Protein AF-A0A4R6JSV3-F1 (afdb_monomer_lite)

Foldseek 3Di:
DDPVVLVVQLVVLCPDPQPQSNVLSNQLSVLVVVLVVDDPVVNVVSPVVNVVSVVSNQVSCVVVVHHDCPDDPPPPPD

Organism: NCBI:txid52695

Radius of gyration: 13.8 Å; chains: 1; bounding box: 23×43×35 Å

Secondary structure (DSSP, 8-state):
--HHHHHHHHHHHHT-SSHHHHHHHHHHHHHHHHHHHS-HHHHGGGHHHHHHHHHHHHHHHHTTT-----SPP-----

pLDDT: mean 88.32, std 14.93, range [43.94, 98.31]

Sequence (78 aa):
MTEAEYRRARQVFAGSRHEDIRDHGTKVMDIVWRMSQSGDDAKLLYAQPLTTHVLGLESACADQGVFLPLREPEKEAG

Structure (mmCIF, N/CA/C/O backbone):
data_AF-A0A4R6JSV3-F1
#
_entry.id   AF-A0A4R6JSV3-F1
#
loop_
_atom_site.group_PDB
_atom_site.id
_atom_site.type_symbol
_atom_site.label_atom_id
_atom_site.label_alt_id
_atom_site.label_comp_id
_atom_site.label_asym_id
_atom_site.label_entity_id
_atom_site.label_seq_id
_atom_site.pdbx_PDB_ins_code
_atom_site.Cartn_x
_atom_site.Cartn_y
_atom_site.Cartn_z
_atom_site.occupancy
_atom_site.B_iso_or_equiv
_atom_site.auth_seq_id
_atom_site.auth_comp_id
_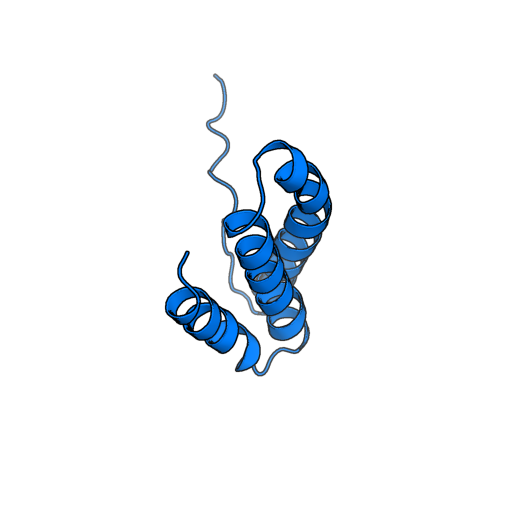atom_site.auth_asym_id
_atom_site.auth_atom_id
_atom_site.pdbx_PDB_model_num
ATOM 1 N N . MET A 1 1 ? 13.220 -5.622 -4.409 1.00 87.38 1 MET A N 1
ATOM 2 C CA . MET A 1 1 ? 12.525 -6.485 -3.435 1.00 87.38 1 MET A CA 1
ATOM 3 C C . MET A 1 1 ? 12.624 -7.912 -3.931 1.00 87.38 1 MET A C 1
ATOM 5 O O . MET A 1 1 ? 12.397 -8.140 -5.111 1.00 87.38 1 MET A O 1
ATOM 9 N N . THR A 1 2 ? 13.007 -8.844 -3.070 1.00 94.94 2 THR A N 1
ATOM 10 C CA . THR A 1 2 ? 12.972 -10.290 -3.327 1.00 94.94 2 THR A CA 1
ATOM 11 C C . THR A 1 2 ? 11.597 -10.862 -2.977 1.00 94.94 2 THR A C 1
ATOM 13 O O . THR A 1 2 ? 10.822 -10.240 -2.249 1.00 94.94 2 THR A O 1
ATOM 16 N N . GLU A 1 3 ? 11.284 -12.071 -3.449 1.00 96.56 3 GLU A N 1
ATOM 17 C CA . GLU A 1 3 ? 10.008 -12.722 -3.123 1.00 96.56 3 GLU A CA 1
ATOM 18 C C . GLU A 1 3 ? 9.860 -12.986 -1.615 1.00 96.56 3 GLU A C 1
ATOM 20 O O . GLU A 1 3 ? 8.777 -12.825 -1.051 1.00 96.56 3 GLU A O 1
ATOM 25 N N . ALA A 1 4 ? 10.952 -13.357 -0.940 1.00 97.31 4 ALA A N 1
ATOM 26 C CA . ALA A 1 4 ? 10.950 -13.594 0.500 1.00 97.31 4 ALA A CA 1
ATOM 27 C C . ALA A 1 4 ? 10.625 -12.313 1.287 1.00 97.31 4 ALA A C 1
ATOM 29 O O . ALA A 1 4 ? 9.801 -12.343 2.203 1.00 97.31 4 ALA A O 1
ATOM 30 N N . GLU A 1 5 ? 11.220 -11.179 0.902 1.00 96.00 5 GLU A N 1
ATOM 31 C CA . GLU A 1 5 ? 10.917 -9.868 1.490 1.00 96.00 5 GLU A CA 1
ATOM 32 C C . GLU A 1 5 ? 9.460 -9.469 1.250 1.00 96.00 5 GLU A C 1
ATOM 34 O O . GLU A 1 5 ? 8.771 -9.078 2.192 1.00 96.00 5 GLU A O 1
ATOM 39 N N . TYR A 1 6 ? 8.971 -9.643 0.019 1.00 96.94 6 TYR A N 1
ATOM 40 C CA . TYR A 1 6 ? 7.573 -9.409 -0.339 1.00 96.94 6 TYR A CA 1
ATOM 41 C C . TYR A 1 6 ? 6.621 -10.219 0.544 1.00 96.94 6 TYR A C 1
ATOM 43 O O . TYR A 1 6 ? 5.737 -9.648 1.183 1.00 96.94 6 TYR A O 1
ATOM 51 N N . ARG A 1 7 ? 6.811 -11.542 0.623 1.00 97.81 7 ARG A N 1
ATOM 52 C CA . ARG A 1 7 ? 5.948 -12.432 1.412 1.00 97.81 7 ARG A CA 1
ATOM 53 C C . ARG A 1 7 ? 5.967 -12.055 2.887 1.00 97.81 7 ARG A C 1
ATOM 55 O O . ARG A 1 7 ? 4.908 -12.002 3.509 1.00 97.81 7 ARG A O 1
ATOM 62 N N . ARG A 1 8 ? 7.147 -11.748 3.437 1.00 96.69 8 ARG A N 1
ATOM 63 C CA . ARG A 1 8 ? 7.295 -11.322 4.833 1.00 96.69 8 ARG A CA 1
ATOM 64 C C . ARG A 1 8 ? 6.543 -10.020 5.106 1.00 96.69 8 ARG A C 1
ATOM 66 O O . ARG A 1 8 ? 5.785 -9.960 6.067 1.00 96.69 8 ARG A O 1
ATOM 73 N N . ALA A 1 9 ? 6.727 -9.003 4.269 1.00 95.19 9 ALA A N 1
ATOM 74 C CA . ALA A 1 9 ? 6.076 -7.707 4.439 1.00 95.19 9 ALA A CA 1
ATOM 75 C C . ALA A 1 9 ? 4.555 -7.793 4.229 1.00 95.19 9 ALA A C 1
ATOM 77 O O . ALA A 1 9 ? 3.785 -7.274 5.034 1.00 95.19 9 ALA A O 1
ATOM 78 N N . ARG A 1 10 ? 4.097 -8.535 3.215 1.00 97.75 10 ARG A N 1
ATOM 79 C CA . ARG A 1 10 ? 2.669 -8.787 2.980 1.00 97.75 10 ARG A CA 1
ATOM 80 C C . ARG A 1 10 ? 2.006 -9.490 4.165 1.00 97.75 10 ARG A C 1
ATOM 82 O O . ARG A 1 10 ? 0.871 -9.163 4.507 1.00 97.75 10 ARG A O 1
ATOM 89 N N . GLN A 1 11 ? 2.704 -10.431 4.803 1.00 97.94 11 GLN A N 1
ATOM 90 C CA . GLN A 1 11 ? 2.172 -11.178 5.943 1.00 97.94 11 GLN A CA 1
ATOM 91 C C . GLN A 1 11 ? 1.871 -10.283 7.154 1.00 97.94 11 GLN A C 1
ATOM 93 O O . GLN A 1 11 ? 0.920 -10.567 7.881 1.00 97.94 11 GLN A O 1
ATOM 98 N N . VAL A 1 12 ? 2.625 -9.192 7.349 1.00 95.75 12 VAL A N 1
ATOM 99 C CA . VAL A 1 12 ? 2.370 -8.214 8.423 1.00 95.75 12 VAL A CA 1
ATOM 100 C C . VAL A 1 12 ? 0.962 -7.633 8.296 1.00 95.75 12 VAL A C 1
ATOM 102 O O . VAL A 1 12 ? 0.201 -7.649 9.260 1.00 95.75 12 VAL A O 1
ATOM 105 N N . PHE A 1 13 ? 0.583 -7.189 7.096 1.00 96.69 13 PHE A N 1
ATOM 106 C CA . PHE A 1 13 ? -0.753 -6.650 6.848 1.00 96.69 13 PHE A CA 1
ATOM 107 C C . PHE A 1 13 ? -1.820 -7.743 6.814 1.00 96.69 13 PHE A C 1
ATOM 109 O O . PHE A 1 13 ? -2.886 -7.570 7.401 1.00 96.69 13 PHE A O 1
ATOM 116 N N . ALA A 1 14 ? -1.527 -8.893 6.196 1.00 97.75 14 ALA A N 1
ATOM 117 C CA . ALA A 1 14 ? -2.460 -10.018 6.107 1.00 97.75 14 ALA A CA 1
ATOM 118 C C . ALA A 1 14 ? -2.909 -10.535 7.488 1.00 97.75 14 ALA A C 1
ATOM 120 O O . ALA A 1 14 ? -4.043 -10.986 7.635 1.00 97.75 14 ALA A O 1
ATOM 121 N N . GLY A 1 15 ? -2.037 -10.446 8.497 1.00 96.12 15 GLY A N 1
ATOM 122 C CA . GLY A 1 15 ? -2.331 -10.820 9.881 1.00 96.12 15 GLY A CA 1
ATOM 123 C C . GLY A 1 15 ? -3.120 -9.781 10.686 1.00 96.12 15 GLY A C 1
ATOM 124 O O . GLY A 1 15 ? -3.443 -10.041 11.844 1.00 96.12 15 GLY A O 1
ATOM 125 N N . SER A 1 16 ? -3.432 -8.610 10.122 1.00 95.19 16 SER A N 1
ATOM 126 C CA . SER A 1 16 ? -4.179 -7.572 10.837 1.00 95.19 16 SER A CA 1
ATOM 127 C C . SER A 1 16 ? -5.597 -8.037 11.180 1.00 95.19 16 SER A C 1
ATOM 129 O O . SER A 1 16 ? -6.324 -8.561 10.330 1.00 95.19 16 SER A O 1
ATOM 131 N N . ARG A 1 17 ? -6.034 -7.777 12.418 1.00 95.56 17 ARG A N 1
ATOM 132 C CA . ARG A 1 17 ? -7.434 -7.953 12.848 1.00 95.56 17 ARG A CA 1
ATOM 133 C C . ARG A 1 17 ? -8.383 -6.905 12.252 1.00 95.56 17 ARG A C 1
ATOM 135 O O . ARG A 1 17 ? -9.585 -7.130 12.249 1.00 95.56 17 ARG A O 1
ATOM 142 N N . HIS A 1 18 ? -7.844 -5.791 11.759 1.00 95.81 18 HIS A N 1
ATOM 143 C CA . HIS A 1 18 ? -8.602 -4.702 11.146 1.00 95.81 18 HIS A CA 1
ATOM 144 C C . HIS A 1 18 ? -8.690 -4.945 9.638 1.00 95.81 18 HIS A C 1
ATOM 146 O O . HIS A 1 18 ? -7.653 -5.048 8.977 1.00 95.81 18 HIS A O 1
ATOM 152 N N . GLU A 1 19 ? -9.912 -5.074 9.121 1.00 97.06 19 GLU A N 1
ATOM 153 C CA . GLU A 1 19 ? -10.177 -5.455 7.730 1.00 97.06 19 GLU A CA 1
ATOM 154 C C . GLU A 1 19 ? -9.585 -4.455 6.733 1.00 97.06 19 GLU A C 1
ATOM 156 O O . GLU A 1 19 ? -8.849 -4.869 5.840 1.00 97.06 19 GLU A O 1
ATOM 161 N N . ASP A 1 20 ? -9.774 -3.154 6.952 1.00 96.50 20 ASP A N 1
ATOM 162 C CA . ASP A 1 20 ? -9.287 -2.125 6.026 1.00 96.50 20 ASP A CA 1
ATOM 163 C C . ASP A 1 20 ? -7.754 -2.049 5.986 1.00 96.50 20 ASP A C 1
ATOM 165 O O . ASP A 1 20 ? -7.153 -1.967 4.914 1.00 96.50 20 ASP A O 1
ATOM 169 N N . ILE A 1 21 ? -7.088 -2.178 7.143 1.00 96.62 21 ILE A N 1
ATOM 170 C CA . ILE A 1 21 ? -5.617 -2.263 7.211 1.00 96.62 21 ILE A CA 1
ATOM 171 C C . ILE A 1 21 ? -5.123 -3.502 6.455 1.00 96.62 21 ILE A C 1
ATOM 173 O O . ILE A 1 21 ? -4.107 -3.447 5.757 1.00 96.62 21 ILE A O 1
ATOM 177 N N . ARG A 1 22 ? -5.830 -4.632 6.590 1.00 98.00 22 ARG A N 1
ATOM 178 C CA . ARG A 1 22 ? -5.492 -5.876 5.893 1.00 98.00 22 ARG A CA 1
ATOM 179 C C . ARG A 1 22 ? -5.631 -5.702 4.384 1.00 98.00 22 ARG A C 1
ATOM 181 O O . ARG A 1 22 ? -4.715 -6.067 3.647 1.00 98.00 22 ARG A O 1
ATOM 188 N N . ASP A 1 23 ? -6.746 -5.143 3.931 1.00 98.25 23 ASP A N 1
ATOM 189 C CA . ASP A 1 23 ? -7.042 -4.956 2.514 1.00 98.25 23 ASP A CA 1
ATOM 190 C C . ASP A 1 23 ? -6.068 -3.970 1.860 1.00 98.25 23 ASP A C 1
ATOM 192 O O . ASP A 1 23 ? -5.310 -4.340 0.959 1.00 98.25 23 ASP A O 1
ATOM 196 N N . HIS A 1 24 ? -6.011 -2.735 2.360 1.00 98.06 24 HIS A N 1
ATOM 197 C CA . HIS A 1 24 ? -5.152 -1.704 1.791 1.00 98.06 24 HIS A CA 1
ATOM 198 C C . HIS A 1 24 ? -3.669 -2.068 1.917 1.00 98.06 24 HIS A C 1
ATOM 200 O O . HIS A 1 24 ? -2.930 -1.972 0.938 1.00 98.06 24 HIS A O 1
ATOM 206 N N . GLY A 1 25 ? -3.234 -2.568 3.075 1.00 96.81 25 GLY A N 1
ATOM 207 C CA . GLY A 1 25 ? -1.834 -2.918 3.309 1.00 96.81 25 GLY A CA 1
ATOM 208 C C . GLY A 1 25 ? -1.332 -4.072 2.439 1.00 96.81 25 GLY A C 1
ATOM 209 O O . GLY A 1 25 ? -0.233 -4.001 1.883 1.00 96.81 25 GLY A O 1
ATOM 210 N N . THR A 1 26 ? -2.136 -5.125 2.247 1.00 98.31 26 THR A N 1
ATOM 211 C CA . THR A 1 26 ? -1.742 -6.218 1.341 1.00 98.31 26 THR A CA 1
ATOM 212 C C . THR A 1 26 ? -1.708 -5.762 -0.115 1.00 98.31 26 THR A C 1
ATOM 214 O O . THR A 1 26 ? -0.757 -6.097 -0.819 1.00 98.31 26 THR A O 1
ATOM 217 N N . LYS A 1 27 ? -2.660 -4.928 -0.555 1.00 98.31 27 LYS A N 1
ATOM 218 C CA . LYS A 1 27 ? -2.666 -4.370 -1.916 1.00 98.31 27 LYS A CA 1
ATOM 219 C C . LYS A 1 27 ? -1.481 -3.439 -2.180 1.00 98.31 27 LYS A C 1
ATOM 221 O O . LYS A 1 27 ? -0.904 -3.524 -3.262 1.00 98.31 27 LYS A O 1
ATOM 226 N N . VAL A 1 28 ? -1.054 -2.623 -1.207 1.00 97.38 28 VAL A N 1
ATOM 227 C CA . VAL A 1 28 ? 0.197 -1.844 -1.313 1.00 97.38 28 VAL A CA 1
ATOM 228 C C . VAL A 1 28 ? 1.377 -2.778 -1.586 1.00 97.38 28 VAL A C 1
ATOM 230 O O . VAL A 1 28 ? 2.110 -2.575 -2.555 1.00 97.38 28 VAL A O 1
ATOM 233 N N . MET A 1 29 ? 1.539 -3.838 -0.789 1.00 97.81 29 MET A N 1
ATOM 234 C CA . MET A 1 29 ? 2.650 -4.779 -0.963 1.00 97.81 29 MET A CA 1
ATOM 235 C C . MET A 1 29 ? 2.595 -5.528 -2.297 1.00 97.81 29 MET A C 1
ATOM 237 O O . MET A 1 29 ? 3.631 -5.706 -2.941 1.00 97.81 29 MET A O 1
ATOM 241 N N . ASP A 1 30 ? 1.401 -5.925 -2.738 1.00 97.75 30 ASP A N 1
ATOM 242 C CA . ASP A 1 30 ? 1.192 -6.587 -4.026 1.00 97.75 30 ASP A CA 1
ATOM 243 C C . ASP A 1 30 ? 1.569 -5.663 -5.199 1.00 97.75 30 ASP A C 1
ATOM 245 O O . ASP A 1 30 ? 2.162 -6.116 -6.181 1.00 97.75 30 ASP A O 1
ATOM 249 N N . ILE A 1 31 ? 1.263 -4.365 -5.102 1.00 96.31 31 ILE A N 1
ATOM 250 C CA . ILE A 1 31 ? 1.616 -3.368 -6.120 1.00 96.31 31 ILE A CA 1
ATOM 251 C C . ILE A 1 31 ? 3.127 -3.127 -6.147 1.00 96.31 31 ILE A C 1
ATOM 253 O O . ILE A 1 31 ? 3.735 -3.221 -7.213 1.00 96.31 31 ILE A O 1
ATOM 257 N N . VAL A 1 32 ? 3.756 -2.898 -4.989 1.00 94.81 32 VAL A N 1
ATOM 258 C CA . VAL A 1 32 ? 5.215 -2.713 -4.887 1.00 94.81 32 VAL A CA 1
ATOM 259 C C . VAL A 1 32 ? 5.959 -3.939 -5.428 1.00 94.81 32 VAL A C 1
ATOM 261 O O . VAL A 1 32 ? 6.966 -3.800 -6.125 1.00 94.81 32 VAL A O 1
ATOM 264 N N . TRP A 1 33 ? 5.443 -5.148 -5.185 1.00 96.12 33 TRP A N 1
ATOM 265 C CA . TRP A 1 33 ? 5.994 -6.384 -5.744 1.00 96.12 33 TRP A CA 1
ATOM 266 C C . TRP A 1 33 ? 5.943 -6.416 -7.269 1.00 96.12 33 TRP A C 1
ATOM 268 O O . TRP A 1 33 ? 6.963 -6.693 -7.906 1.00 96.12 33 TRP A O 1
ATOM 278 N N . ARG A 1 34 ? 4.796 -6.084 -7.871 1.00 95.12 34 ARG A N 1
ATOM 279 C CA . ARG A 1 34 ? 4.659 -6.013 -9.335 1.00 95.12 34 ARG A CA 1
ATOM 280 C C . ARG A 1 34 ? 5.554 -4.932 -9.930 1.00 95.12 34 ARG A C 1
ATOM 282 O O . ARG A 1 34 ? 6.250 -5.202 -10.905 1.00 95.12 34 ARG A O 1
ATOM 289 N N . MET A 1 35 ? 5.609 -3.749 -9.316 1.00 93.81 35 MET A N 1
ATOM 290 C CA . MET A 1 35 ? 6.499 -2.664 -9.739 1.00 93.81 35 MET A CA 1
ATOM 291 C C . MET A 1 35 ? 7.967 -3.087 -9.700 1.00 93.81 35 MET A C 1
ATOM 293 O O . MET A 1 35 ? 8.711 -2.770 -10.621 1.00 93.81 35 MET A O 1
ATOM 297 N N . SER A 1 36 ? 8.388 -3.836 -8.675 1.00 92.94 36 SER A N 1
ATOM 298 C CA . SER A 1 36 ? 9.780 -4.290 -8.554 1.00 92.94 36 SER A CA 1
ATOM 299 C C . SER A 1 36 ? 10.207 -5.305 -9.621 1.00 92.94 36 SER A C 1
ATOM 301 O O . SER A 1 36 ? 11.399 -5.458 -9.861 1.00 92.94 36 SER A O 1
ATOM 303 N N . GLN A 1 37 ? 9.242 -5.970 -10.262 1.00 92.25 37 GLN A N 1
ATOM 304 C CA . GLN A 1 37 ? 9.457 -6.915 -11.363 1.00 92.25 37 GLN A CA 1
ATOM 305 C C . GLN A 1 37 ? 9.215 -6.288 -12.744 1.00 92.25 37 GLN A C 1
ATOM 307 O O . GLN A 1 37 ? 9.429 -6.939 -13.762 1.00 92.25 37 GLN A O 1
ATOM 312 N N . SER A 1 38 ? 8.732 -5.045 -12.787 1.00 91.31 38 SER A N 1
ATOM 313 C CA . SER A 1 38 ? 8.355 -4.353 -14.018 1.00 91.31 38 SER A CA 1
ATOM 314 C C . SER A 1 38 ? 9.474 -3.428 -14.500 1.00 91.31 38 SER A C 1
ATOM 316 O O . SER A 1 38 ? 10.216 -2.864 -13.692 1.00 91.31 38 SER A O 1
ATOM 318 N N . GLY A 1 39 ? 9.555 -3.221 -15.818 1.00 89.19 39 GLY A N 1
ATOM 319 C CA . GLY A 1 39 ? 10.341 -2.126 -16.399 1.00 89.19 39 GLY A CA 1
ATOM 320 C C . GLY A 1 39 ? 9.772 -0.755 -16.012 1.00 89.19 39 GLY A C 1
ATOM 321 O O . GLY A 1 39 ? 8.607 -0.657 -15.620 1.00 89.19 39 GLY A O 1
ATOM 322 N N . ASP A 1 40 ? 10.583 0.301 -16.111 1.00 83.94 40 ASP A N 1
ATOM 323 C CA . ASP A 1 40 ? 10.232 1.632 -15.591 1.00 83.94 40 ASP A CA 1
ATOM 324 C C . ASP A 1 40 ? 8.954 2.218 -16.210 1.00 83.94 40 ASP A C 1
ATOM 326 O O . ASP A 1 40 ? 8.098 2.709 -15.477 1.00 83.94 40 ASP A O 1
ATOM 330 N N . ASP A 1 41 ? 8.740 2.052 -17.515 1.00 82.69 41 ASP A N 1
ATOM 331 C CA . ASP A 1 41 ? 7.528 2.544 -18.189 1.00 82.69 41 ASP A CA 1
ATOM 332 C C . ASP A 1 41 ? 6.250 1.859 -17.676 1.00 82.69 41 ASP A C 1
ATOM 334 O O . ASP A 1 41 ? 5.195 2.480 -17.538 1.00 82.69 41 ASP A O 1
ATOM 338 N N . ALA A 1 42 ? 6.344 0.578 -17.313 1.00 82.56 42 ALA A N 1
ATOM 339 C CA . ALA A 1 42 ? 5.226 -0.174 -16.755 1.00 82.56 42 ALA A CA 1
ATOM 340 C C . ALA A 1 42 ? 4.931 0.206 -15.292 1.00 82.56 42 ALA A C 1
ATOM 342 O O . ALA A 1 42 ? 3.821 -0.036 -14.816 1.00 82.56 42 ALA A O 1
ATOM 343 N N . LYS A 1 43 ? 5.873 0.841 -14.574 1.00 87.31 43 LYS A N 1
ATOM 344 C CA . LYS A 1 43 ? 5.661 1.311 -13.192 1.00 87.31 43 LYS A CA 1
ATOM 345 C C . LYS A 1 43 ? 4.632 2.438 -13.107 1.00 87.31 43 LYS 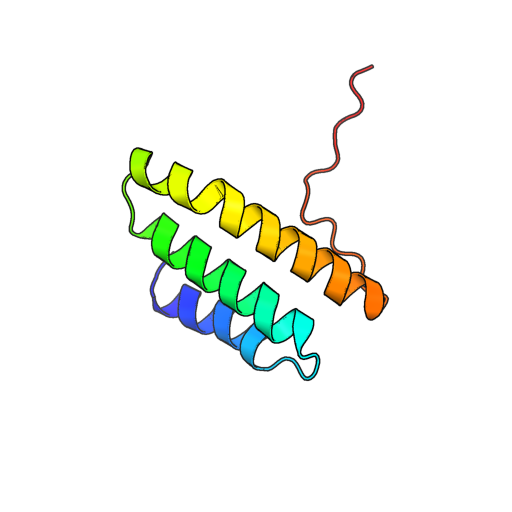A C 1
ATOM 347 O O . LYS A 1 43 ? 3.914 2.515 -12.113 1.00 87.31 43 LYS A O 1
ATOM 352 N N . LEU A 1 44 ? 4.507 3.260 -14.151 1.00 89.25 44 LEU A N 1
ATOM 353 C CA . LEU A 1 44 ? 3.541 4.364 -14.204 1.00 89.25 44 LEU A CA 1
ATOM 354 C C . LEU A 1 44 ? 2.089 3.882 -14.087 1.00 89.25 44 LEU A C 1
ATOM 356 O O . LEU A 1 44 ? 1.273 4.539 -13.445 1.00 89.25 44 LEU A O 1
ATOM 360 N N . LEU A 1 45 ? 1.782 2.694 -14.619 1.00 91.31 45 LEU A N 1
ATOM 361 C CA . LEU A 1 45 ? 0.452 2.080 -14.524 1.00 91.31 45 LEU A CA 1
ATOM 362 C C . LEU A 1 45 ? 0.052 1.748 -13.078 1.00 91.31 45 LEU A C 1
ATOM 364 O O . LEU A 1 45 ? -1.131 1.608 -12.772 1.00 91.31 45 LEU A O 1
ATOM 368 N N . TYR A 1 46 ? 1.033 1.629 -12.184 1.00 91.81 46 TYR A N 1
ATOM 369 C CA . TYR A 1 46 ? 0.820 1.309 -10.780 1.00 91.81 46 TYR A CA 1
ATOM 370 C C . TYR A 1 46 ? 0.767 2.542 -9.876 1.00 91.81 46 TYR A C 1
ATOM 372 O O . TYR A 1 46 ? 0.373 2.399 -8.722 1.00 91.81 46 TYR A O 1
ATOM 380 N N . ALA A 1 47 ? 1.107 3.737 -10.376 1.00 90.00 47 ALA A N 1
ATOM 381 C CA . ALA A 1 47 ? 1.164 4.953 -9.566 1.00 90.00 47 ALA A CA 1
ATOM 382 C C . ALA A 1 47 ? -0.194 5.276 -8.923 1.00 90.00 47 ALA A C 1
ATOM 384 O O . ALA A 1 47 ? -0.281 5.394 -7.704 1.00 90.00 47 ALA A O 1
ATOM 385 N N . GLN A 1 48 ? -1.269 5.331 -9.718 1.00 93.19 48 GLN A N 1
ATOM 386 C CA . GLN A 1 48 ? -2.607 5.617 -9.192 1.00 93.19 48 GLN A CA 1
ATOM 387 C C . GLN A 1 48 ? -3.091 4.526 -8.211 1.00 93.19 48 GLN A C 1
ATOM 389 O O . GLN A 1 48 ? -3.458 4.887 -7.091 1.00 93.19 48 GLN A O 1
ATOM 394 N N . PRO A 1 49 ? -3.066 3.215 -8.543 1.00 94.69 49 PRO A N 1
ATOM 395 C CA . PRO A 1 49 ? -3.418 2.170 -7.581 1.00 94.69 49 PRO A CA 1
ATOM 396 C C . PRO A 1 49 ? -2.598 2.225 -6.286 1.00 94.69 49 PRO A C 1
ATOM 398 O O . PRO A 1 49 ? -3.151 2.032 -5.202 1.00 94.69 49 PRO A O 1
ATOM 401 N N . LEU A 1 50 ? -1.292 2.503 -6.381 1.00 95.00 50 LEU A N 1
ATOM 402 C CA . LEU A 1 50 ? -0.425 2.628 -5.214 1.00 95.00 50 LEU A CA 1
ATOM 403 C C . LEU A 1 50 ? -0.889 3.785 -4.328 1.00 95.00 50 LEU A C 1
ATOM 405 O O . LEU A 1 50 ? -1.100 3.577 -3.136 1.00 95.00 50 LEU A O 1
ATOM 409 N N . THR A 1 51 ? -1.117 4.968 -4.904 1.00 93.44 51 THR A N 1
ATOM 410 C CA . THR A 1 51 ? -1.631 6.132 -4.173 1.00 93.44 51 THR A CA 1
ATOM 411 C C . THR A 1 51 ? -2.964 5.828 -3.492 1.00 93.44 51 THR A C 1
ATOM 413 O O . THR A 1 51 ? -3.116 6.115 -2.307 1.00 93.44 51 THR A O 1
ATOM 416 N N . THR A 1 52 ? -3.914 5.199 -4.190 1.00 96.56 52 THR A N 1
ATOM 417 C CA . THR A 1 52 ? -5.214 4.824 -3.611 1.00 96.56 52 THR A CA 1
ATOM 418 C C . THR A 1 52 ? -5.054 3.931 -2.384 1.00 96.56 52 THR A C 1
ATOM 420 O O . THR A 1 52 ? -5.679 4.183 -1.352 1.00 96.56 52 THR A O 1
ATOM 423 N N . HIS A 1 53 ? -4.219 2.894 -2.464 1.00 97.31 53 HIS A N 1
ATOM 424 C CA . HIS A 1 53 ? -4.072 1.970 -1.344 1.00 97.31 53 HIS A CA 1
ATOM 425 C C . HIS A 1 53 ? -3.199 2.517 -0.214 1.00 97.31 53 HIS A C 1
ATOM 427 O O . HIS A 1 53 ? -3.481 2.201 0.936 1.00 97.31 53 HIS A O 1
ATOM 433 N N . VAL A 1 54 ? -2.223 3.384 -0.497 1.00 95.62 54 VAL A N 1
ATOM 434 C CA . VAL A 1 54 ? -1.477 4.107 0.545 1.00 95.62 54 VAL A CA 1
ATOM 435 C C . VAL A 1 54 ? -2.407 5.032 1.328 1.00 95.62 54 VAL A C 1
ATOM 437 O O . VAL A 1 54 ? -2.433 4.948 2.549 1.00 95.62 54 VAL A O 1
ATOM 440 N N . LEU A 1 55 ? -3.224 5.849 0.656 1.00 94.31 55 LEU A N 1
ATOM 441 C CA . LEU A 1 55 ? -4.162 6.755 1.332 1.00 94.31 55 LEU A CA 1
ATOM 442 C C . LEU A 1 55 ? -5.224 5.996 2.137 1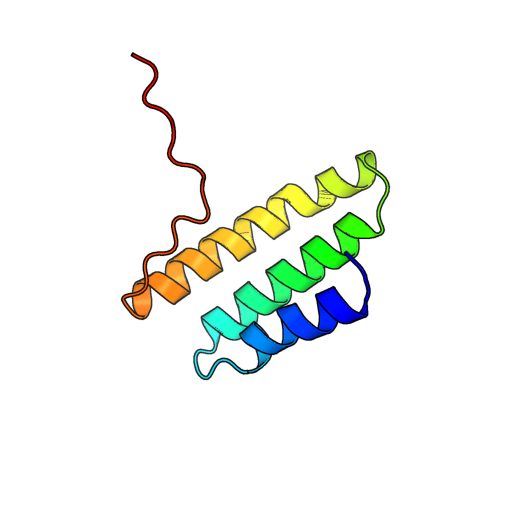.00 94.31 55 LEU A C 1
ATOM 444 O O . LEU A 1 55 ? -5.542 6.383 3.259 1.00 94.31 55 LEU A O 1
ATOM 448 N N . GLY A 1 56 ? -5.751 4.896 1.593 1.00 95.44 56 GLY A N 1
ATOM 449 C CA . GLY A 1 56 ? -6.680 4.044 2.336 1.00 95.44 56 GLY A CA 1
ATOM 450 C C . GLY A 1 56 ? -6.032 3.394 3.560 1.00 95.44 56 GLY A C 1
ATOM 451 O O . GLY A 1 56 ? -6.654 3.326 4.615 1.00 95.44 56 GLY A O 1
ATOM 452 N N . LEU A 1 57 ? -4.759 2.993 3.462 1.00 95.69 57 LEU A N 1
ATOM 453 C CA . LEU A 1 57 ? -4.001 2.490 4.606 1.00 95.69 57 LEU A CA 1
ATOM 454 C C . LEU A 1 57 ? -3.761 3.586 5.656 1.00 95.69 57 LEU A C 1
ATOM 456 O O . LEU A 1 57 ? -3.956 3.320 6.838 1.00 95.69 57 LEU A O 1
ATOM 460 N N . GLU A 1 58 ? -3.382 4.804 5.245 1.00 93.94 58 GLU A N 1
ATOM 461 C CA . GLU A 1 58 ? -3.239 5.955 6.154 1.00 93.94 58 GLU A CA 1
ATOM 462 C C . GLU A 1 58 ? -4.549 6.214 6.910 1.00 93.94 58 GLU A C 1
ATOM 464 O O . GLU A 1 58 ? -4.534 6.311 8.137 1.00 93.94 58 GLU A O 1
ATOM 469 N N . SER A 1 59 ? -5.681 6.259 6.198 1.00 94.69 59 SER A N 1
ATOM 470 C CA . SER A 1 59 ? -7.005 6.463 6.798 1.00 94.69 59 SER A CA 1
ATOM 471 C C . SER A 1 59 ? -7.363 5.343 7.775 1.00 94.69 59 SER A C 1
ATOM 473 O O . SER A 1 59 ? 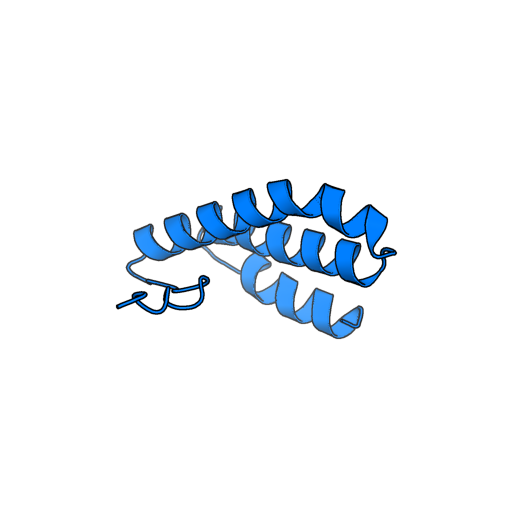-7.720 5.617 8.917 1.00 94.69 59 SER A O 1
ATOM 475 N N . ALA A 1 60 ? -7.195 4.080 7.371 1.00 94.81 60 ALA A N 1
ATOM 476 C CA . ALA A 1 60 ? -7.510 2.933 8.217 1.00 94.81 60 ALA A CA 1
ATOM 477 C C . ALA A 1 60 ? -6.625 2.874 9.473 1.00 94.81 60 ALA A C 1
ATOM 479 O O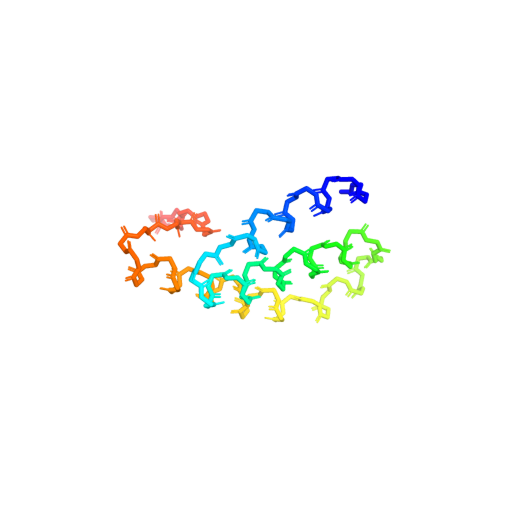 . ALA A 1 60 ? -7.076 2.438 10.531 1.00 94.81 60 ALA A O 1
ATOM 480 N N . CYS A 1 61 ? -5.366 3.313 9.386 1.00 92.75 61 CYS A N 1
ATOM 481 C CA . CYS A 1 61 ? -4.502 3.472 10.552 1.00 92.75 61 CYS A CA 1
ATOM 482 C C . CYS A 1 61 ? -4.969 4.625 11.453 1.00 92.75 61 CYS A C 1
ATOM 484 O O . CYS A 1 61 ? -5.012 4.451 12.676 1.00 92.75 61 CYS A O 1
ATOM 486 N N . ALA A 1 62 ? -5.368 5.762 10.874 1.00 93.38 62 ALA A N 1
ATOM 487 C CA . ALA A 1 62 ? -5.868 6.915 11.619 1.00 93.38 62 ALA A CA 1
ATOM 488 C C . ALA A 1 62 ? -7.149 6.586 12.406 1.00 93.38 62 ALA A C 1
ATOM 490 O O . ALA A 1 62 ? -7.258 6.979 13.567 1.00 93.38 62 ALA A O 1
ATOM 491 N N . ASP A 1 63 ? -8.047 5.769 11.847 1.00 94.38 63 ASP A N 1
ATOM 492 C CA . ASP A 1 63 ? -9.246 5.266 12.539 1.00 94.38 63 ASP A CA 1
ATOM 493 C C . ASP A 1 63 ? -8.913 4.421 13.782 1.00 94.38 63 ASP A C 1
ATOM 495 O O . ASP A 1 63 ? -9.734 4.273 14.687 1.00 94.38 63 ASP A O 1
ATOM 499 N N . GLN A 1 64 ? -7.694 3.876 13.856 1.00 90.19 64 GLN A N 1
ATOM 500 C CA . GLN A 1 64 ? -7.174 3.147 15.019 1.00 90.19 64 GLN A CA 1
ATOM 501 C C . GLN A 1 64 ? -6.283 4.015 15.924 1.00 90.19 64 GLN A C 1
ATOM 503 O O . GLN A 1 64 ? -5.622 3.493 16.823 1.00 90.19 64 GLN A O 1
ATOM 508 N N . GLY A 1 65 ? -6.234 5.329 15.689 1.00 90.44 65 GLY A N 1
ATOM 509 C CA . GLY A 1 65 ? -5.402 6.273 16.437 1.00 90.44 65 GLY A CA 1
ATOM 510 C C . GLY A 1 65 ? -3.914 6.228 16.075 1.00 90.44 65 GLY A C 1
ATOM 511 O O . GLY A 1 65 ? -3.092 6.769 16.813 1.00 90.44 65 GLY A O 1
ATOM 512 N N . VAL A 1 66 ? -3.547 5.590 14.958 1.00 85.81 66 VAL A N 1
ATOM 513 C CA . VAL A 1 66 ? -2.164 5.507 14.475 1.00 85.81 66 VAL A CA 1
ATOM 514 C C . VAL A 1 66 ? -1.990 6.436 13.281 1.00 85.81 66 VAL A C 1
ATOM 516 O O . VAL A 1 66 ? -2.460 6.152 12.184 1.00 85.81 66 VAL A O 1
ATOM 519 N N . PHE A 1 67 ? -1.256 7.528 13.471 1.00 79.00 67 PHE A N 1
ATOM 520 C CA . PHE A 1 67 ? -0.867 8.404 12.371 1.00 79.00 67 PHE A CA 1
ATOM 521 C C . PHE A 1 67 ? 0.454 7.938 11.770 1.00 79.00 67 PHE A C 1
ATOM 523 O O . PHE A 1 67 ? 1.510 8.042 12.394 1.00 79.00 67 PHE A O 1
ATOM 530 N N . LEU A 1 68 ? 0.385 7.428 10.543 1.00 67.38 68 LEU A N 1
ATOM 531 C CA . LEU A 1 68 ? 1.558 7.143 9.729 1.00 67.38 68 LEU A CA 1
ATOM 532 C C . LEU A 1 68 ? 1.760 8.312 8.762 1.00 67.38 68 LEU A C 1
ATOM 534 O O . LEU A 1 68 ? 0.938 8.482 7.863 1.00 67.38 68 LEU A O 1
ATOM 538 N N . PRO A 1 69 ? 2.831 9.109 8.891 1.00 63.28 69 PRO A N 1
ATOM 539 C CA . PRO A 1 69 ? 3.245 9.979 7.806 1.00 63.28 69 PRO A CA 1
ATOM 540 C C . PRO A 1 69 ? 3.918 9.093 6.750 1.00 63.28 69 PRO A C 1
ATOM 542 O O . PRO A 1 69 ? 5.133 8.907 6.772 1.00 63.28 69 PRO A O 1
ATOM 545 N N . LEU A 1 70 ? 3.134 8.467 5.863 1.00 65.19 70 LEU A N 1
ATOM 546 C CA . LEU A 1 70 ? 3.703 7.725 4.726 1.00 65.19 70 LEU A CA 1
ATOM 547 C C . LEU A 1 70 ? 4.152 8.674 3.607 1.00 65.19 70 LEU A C 1
ATOM 549 O O . LEU A 1 70 ? 4.837 8.255 2.675 1.00 65.19 70 LEU A O 1
ATOM 553 N N . ARG A 1 71 ? 3.804 9.957 3.720 1.00 60.56 71 ARG A N 1
ATOM 554 C CA . ARG A 1 71 ? 4.352 11.056 2.927 1.00 60.56 71 ARG A CA 1
ATOM 555 C C . ARG A 1 71 ? 5.595 11.618 3.611 1.00 60.56 71 ARG A C 1
ATOM 557 O O . ARG A 1 71 ? 5.597 11.816 4.827 1.00 60.56 71 ARG A O 1
ATOM 564 N N . GLU A 1 72 ? 6.638 11.907 2.830 1.00 49.72 72 GLU A N 1
ATOM 565 C CA . GLU A 1 72 ? 7.700 12.797 3.306 1.00 49.72 72 GLU A CA 1
ATOM 566 C C . GLU A 1 72 ? 7.056 14.122 3.744 1.00 49.72 72 GLU A C 1
ATOM 568 O O . GLU A 1 72 ? 6.118 14.576 3.080 1.00 49.72 72 GLU A O 1
ATOM 573 N N . PRO A 1 73 ? 7.502 14.742 4.852 1.00 45.12 73 PRO A N 1
ATOM 574 C CA . PRO A 1 73 ? 7.032 16.073 5.194 1.00 45.12 73 PRO A CA 1
ATOM 575 C 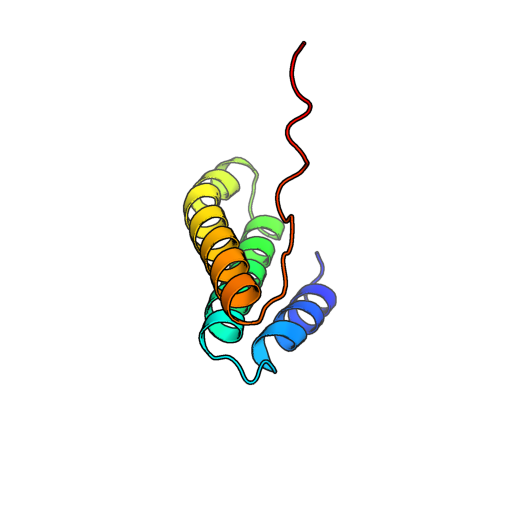C . PRO A 1 73 ? 7.320 16.985 4.002 1.00 45.12 73 PRO A C 1
ATOM 577 O O . PRO A 1 73 ? 8.473 17.094 3.574 1.00 45.12 73 PRO A O 1
ATOM 580 N N . GLU A 1 74 ? 6.278 17.614 3.452 1.00 51.12 74 GLU A N 1
ATOM 581 C CA . GLU A 1 74 ? 6.451 18.726 2.524 1.00 51.12 74 GLU A CA 1
ATOM 582 C C . GLU A 1 74 ? 7.361 19.725 3.235 1.00 51.12 74 GLU A C 1
ATOM 584 O O . GLU A 1 74 ? 6.998 20.297 4.263 1.00 51.12 74 GLU A O 1
ATOM 589 N N . LYS A 1 75 ? 8.600 19.873 2.753 1.00 47.81 75 LYS A N 1
ATOM 590 C CA . LYS A 1 75 ? 9.433 20.981 3.202 1.00 47.81 75 LYS A CA 1
ATOM 591 C C . LYS A 1 75 ? 8.685 22.233 2.777 1.00 47.81 75 LYS A C 1
ATOM 593 O O . LYS A 1 75 ? 8.547 22.459 1.577 1.00 47.81 75 LYS A O 1
ATOM 598 N N . GLU A 1 76 ? 8.186 22.995 3.746 1.00 46.12 76 GLU A N 1
ATOM 599 C CA . GLU A 1 76 ? 7.640 24.326 3.508 1.00 46.12 76 GLU A CA 1
ATOM 600 C C . GLU A 1 76 ? 8.662 25.100 2.668 1.00 46.12 76 GLU A C 1
ATOM 602 O O . GLU A 1 76 ? 9.787 25.362 3.103 1.00 46.12 76 GLU A O 1
ATOM 607 N N . ALA A 1 77 ? 8.305 25.364 1.411 1.00 49.22 77 ALA A N 1
ATOM 608 C CA . ALA A 1 77 ? 9.062 26.251 0.553 1.00 49.22 77 ALA A CA 1
ATOM 609 C C . ALA A 1 77 ? 8.840 27.665 1.099 1.00 49.22 77 ALA A C 1
ATOM 611 O O . ALA A 1 77 ? 7.749 28.219 0.956 1.00 49.22 77 ALA A O 1
ATOM 612 N N . GLY A 1 78 ? 9.848 28.172 1.812 1.00 43.94 78 GLY A N 1
ATOM 613 C CA . GLY A 1 78 ? 9.924 29.569 2.238 1.00 43.94 78 GLY A CA 1
ATOM 614 C C . GLY A 1 78 ? 10.098 30.536 1.076 1.00 43.94 78 GLY A C 1
ATOM 615 O O . GLY A 1 78 ? 10.512 30.093 -0.021 1.00 43.94 78 GLY A O 1
#